Protein AF-A0A0C7JRZ4-F1 (afdb_monomer)

Sequence (72 aa):
MKNSKYLNSLKNGLEIICTIVLVRIVGYFTGFKYSLFEDGLSFKLIIDFSMWIVLYILVSTFIEKIYNLLDR

Mean predicted aligned error: 5.29 Å

Foldseek 3Di:
DVVVVVVVVVLVVVLVVQLVVVLVVVCVVVVQDDDCVPQNPDPSVVVSVVSSVVSSVVSNVVSVVVVVVVVD

pLDDT: mean 87.88, std 9.13, range [52.75, 94.81]

Radius of gyration: 15.46 Å; Cα contacts (8 Å, |Δi|>4): 27; chains: 1; bounding box: 44×21×40 Å

Secondary structure (DSSP, 8-state):
-HHHHHHHHHHHHHHHHHHHHHHHHHHHHH-----HHHH-SSHHHHHHHHHHHHHHHHHHHHHHHHHHHHT-

Organism: Paraclostridium sordellii (NCBI:txid1505)

Structure (mmCIF, N/CA/C/O backbone):
data_AF-A0A0C7JRZ4-F1
#
_entry.id   AF-A0A0C7JRZ4-F1
#
loop_
_atom_site.group_PDB
_atom_site.id
_atom_site.type_symbol
_atom_site.label_atom_id
_atom_site.label_alt_id
_atom_site.label_comp_id
_atom_site.label_asym_id
_atom_site.label_entity_id
_atom_site.label_seq_id
_atom_site.pdbx_PDB_ins_code
_atom_site.Cartn_x
_atom_site.Cartn_y
_atom_site.Cartn_z
_atom_site.occupancy
_atom_site.B_iso_or_equiv
_atom_site.auth_seq_id
_atom_site.auth_comp_id
_atom_site.auth_asym_id
_atom_site.auth_atom_id
_atom_site.pdbx_PDB_model_num
ATOM 1 N N . MET A 1 1 ? -11.997 8.373 26.831 1.00 54.81 1 MET A N 1
ATOM 2 C CA . MET A 1 1 ? -11.027 8.926 25.850 1.00 54.81 1 MET A CA 1
ATOM 3 C C . MET A 1 1 ? -9.816 8.024 25.565 1.00 54.81 1 MET A C 1
ATOM 5 O O . MET A 1 1 ? -9.498 7.850 24.398 1.00 54.81 1 MET A O 1
A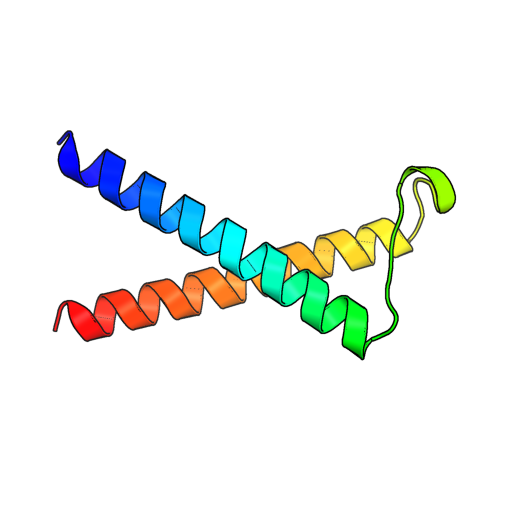TOM 9 N N . LYS A 1 2 ? -9.150 7.416 26.564 1.00 54.50 2 LYS A N 1
ATOM 10 C CA . LYS A 1 2 ? -7.937 6.583 26.354 1.00 54.50 2 LYS A CA 1
ATOM 11 C C . LYS A 1 2 ? -8.163 5.316 25.498 1.00 54.50 2 LYS A C 1
ATOM 13 O O . LYS A 1 2 ? -7.346 5.033 24.629 1.00 54.50 2 LYS A O 1
ATOM 18 N N . ASN A 1 3 ? -9.293 4.620 25.678 1.00 63.47 3 ASN A N 1
ATOM 19 C CA . ASN A 1 3 ? -9.605 3.380 24.941 1.00 63.47 3 ASN A CA 1
ATOM 20 C C . ASN A 1 3 ? -9.837 3.587 23.437 1.00 63.47 3 ASN A C 1
ATOM 22 O O . ASN A 1 3 ? -9.377 2.777 22.641 1.00 63.47 3 ASN A O 1
ATOM 26 N N . SER A 1 4 ? -10.478 4.689 23.035 1.00 71.81 4 SER A N 1
ATOM 27 C CA . SER A 1 4 ? -10.707 5.003 21.613 1.00 71.81 4 SER A CA 1
ATOM 28 C C . SER A 1 4 ? -9.390 5.211 20.855 1.00 71.81 4 SER A C 1
ATOM 30 O O . SER A 1 4 ? -9.227 4.705 19.749 1.00 71.81 4 SER A O 1
ATOM 32 N N . LYS A 1 5 ? -8.402 5.873 21.474 1.00 75.19 5 LYS A N 1
ATOM 33 C CA . LYS A 1 5 ? -7.085 6.083 20.855 1.00 75.19 5 LYS A CA 1
ATOM 34 C C . LYS A 1 5 ? -6.333 4.767 20.631 1.00 75.19 5 LYS A C 1
ATOM 36 O O . LYS A 1 5 ? -5.675 4.612 19.608 1.00 75.19 5 LYS A O 1
ATOM 41 N N . TYR A 1 6 ? -6.443 3.828 21.571 1.00 77.69 6 TYR A N 1
ATOM 42 C CA . TYR A 1 6 ? -5.798 2.519 21.464 1.00 77.69 6 TYR A CA 1
ATOM 43 C C . TYR A 1 6 ? -6.441 1.654 20.373 1.00 77.69 6 TYR A C 1
ATOM 45 O O . TYR A 1 6 ? -5.732 1.118 19.528 1.00 77.69 6 TYR A O 1
ATOM 53 N N . LEU A 1 7 ? -7.776 1.602 20.331 1.00 79.38 7 LEU A N 1
ATOM 54 C CA . LEU A 1 7 ? -8.535 0.926 19.273 1.00 79.38 7 LEU A CA 1
ATOM 55 C C . LEU A 1 7 ? -8.197 1.473 17.881 1.00 79.38 7 LEU A C 1
ATOM 57 O O . LEU A 1 7 ? -7.915 0.697 16.973 1.00 79.38 7 LEU A O 1
ATOM 61 N N . ASN A 1 8 ? -8.132 2.798 17.733 1.00 83.38 8 ASN A N 1
ATOM 62 C CA . ASN A 1 8 ? -7.754 3.429 16.467 1.00 83.38 8 ASN A CA 1
ATOM 63 C C . ASN A 1 8 ? -6.307 3.103 16.071 1.00 83.38 8 ASN A C 1
ATOM 65 O O . ASN A 1 8 ? -6.031 2.821 14.911 1.00 83.38 8 ASN A O 1
ATOM 69 N N . SER A 1 9 ? -5.378 3.088 17.031 1.00 85.12 9 SER A N 1
ATOM 70 C CA . SER A 1 9 ? -3.992 2.692 16.762 1.00 85.12 9 SER A CA 1
ATOM 71 C C . SER A 1 9 ? -3.887 1.233 16.314 1.00 85.12 9 SER A C 1
ATOM 73 O O . SER A 1 9 ? -3.070 0.916 15.452 1.00 85.12 9 SER A O 1
ATOM 75 N N . LEU A 1 10 ? -4.700 0.351 16.895 1.00 85.69 10 LEU A N 1
ATOM 76 C CA . LEU A 1 10 ? -4.717 -1.072 16.571 1.00 85.69 10 LEU A CA 1
ATOM 77 C C . LEU A 1 10 ? -5.334 -1.312 15.187 1.00 85.69 10 LEU A C 1
ATOM 79 O O . LEU A 1 10 ? -4.763 -2.060 14.396 1.00 85.69 10 LEU A O 1
ATOM 83 N N . LYS A 1 11 ? -6.420 -0.599 14.854 1.00 86.56 11 LYS A N 1
ATOM 84 C CA . LYS A 1 11 ? -7.004 -0.569 13.505 1.00 86.56 11 LYS A CA 1
ATOM 85 C C . LYS A 1 11 ? -5.967 -0.135 12.464 1.00 86.56 11 LYS A C 1
ATOM 87 O O . LYS A 1 11 ? -5.754 -0.853 11.494 1.00 86.56 11 LYS A O 1
ATOM 92 N N . ASN A 1 12 ? -5.275 0.981 12.695 1.00 88.88 12 ASN A N 1
ATOM 93 C CA . ASN A 1 12 ? -4.256 1.480 11.767 1.00 88.88 12 ASN A CA 1
ATOM 94 C C . ASN A 1 12 ? -3.103 0.478 11.592 1.00 88.88 12 ASN A C 1
ATOM 96 O O . ASN A 1 12 ? -2.618 0.268 10.484 1.00 88.88 12 ASN A O 1
ATOM 100 N N . GLY A 1 13 ? -2.678 -0.174 12.680 1.00 90.06 13 GLY A N 1
ATOM 101 C CA . GLY A 1 13 ? -1.675 -1.238 12.617 1.00 90.06 13 GLY A CA 1
ATOM 102 C C . GLY A 1 13 ? -2.131 -2.419 11.756 1.00 90.06 13 GLY A C 1
ATOM 103 O O . GLY A 1 13 ? -1.365 -2.901 10.921 1.00 90.06 13 GLY A O 1
ATOM 104 N N . LEU A 1 14 ? -3.388 -2.846 11.911 1.00 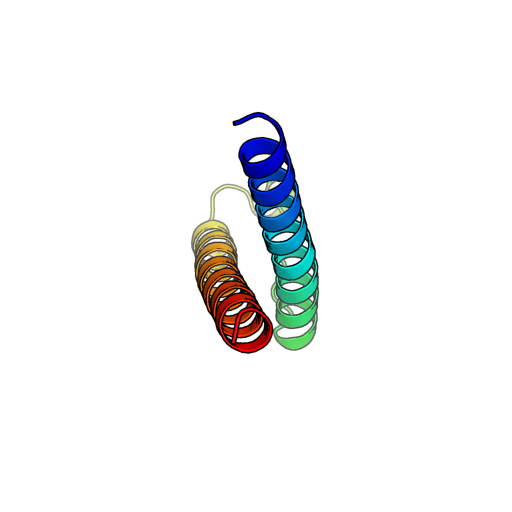90.81 14 LEU A N 1
ATOM 105 C CA . LEU A 1 14 ? -3.986 -3.917 11.112 1.00 90.81 14 LEU A CA 1
ATOM 106 C C . LEU A 1 14 ? -4.042 -3.546 9.623 1.00 90.81 14 LEU A C 1
ATOM 108 O O . LEU A 1 14 ? -3.642 -4.348 8.782 1.00 90.81 14 LEU A O 1
ATOM 112 N N . GLU A 1 15 ? -4.474 -2.325 9.298 1.00 91.25 15 GLU A N 1
ATOM 113 C CA . GLU A 1 15 ? -4.516 -1.821 7.920 1.00 91.25 15 GLU A CA 1
ATOM 114 C C . GLU A 1 15 ? -3.136 -1.875 7.253 1.00 91.25 15 GLU A C 1
ATOM 116 O O . GLU A 1 15 ? -3.010 -2.350 6.122 1.00 91.25 15 GLU A O 1
ATOM 121 N N . ILE A 1 16 ? -2.083 -1.450 7.958 1.00 91.56 16 ILE A N 1
ATOM 122 C CA . ILE A 1 16 ? -0.711 -1.477 7.436 1.00 91.56 16 ILE A CA 1
ATOM 123 C C . ILE A 1 16 ? -0.252 -2.919 7.189 1.00 91.56 16 ILE A C 1
ATOM 125 O O . ILE A 1 16 ? 0.268 -3.218 6.113 1.00 91.56 16 ILE A O 1
ATOM 129 N N . ILE A 1 17 ? -0.467 -3.828 8.148 1.00 93.50 17 ILE A N 1
ATOM 130 C CA . ILE A 1 17 ? -0.068 -5.239 8.018 1.00 93.50 17 ILE A CA 1
ATOM 131 C C . ILE A 1 17 ? -0.787 -5.896 6.834 1.00 93.50 17 ILE A C 1
ATOM 133 O O . ILE A 1 17 ? -0.141 -6.528 5.996 1.00 93.50 17 ILE A O 1
ATOM 137 N N . CYS A 1 18 ? -2.104 -5.712 6.720 1.00 93.31 18 CYS A N 1
ATOM 138 C CA . CYS A 1 18 ? -2.885 -6.233 5.600 1.00 93.31 18 CYS A CA 1
ATOM 139 C C . CYS A 1 18 ? -2.412 -5.661 4.257 1.00 93.31 18 CYS A C 1
ATOM 141 O O . CYS A 1 18 ? -2.275 -6.408 3.288 1.00 93.31 18 CYS A O 1
ATOM 143 N N . THR A 1 19 ? -2.099 -4.364 4.207 1.00 94.12 19 THR A N 1
ATOM 144 C CA . THR A 1 19 ? -1.572 -3.715 2.999 1.00 94.1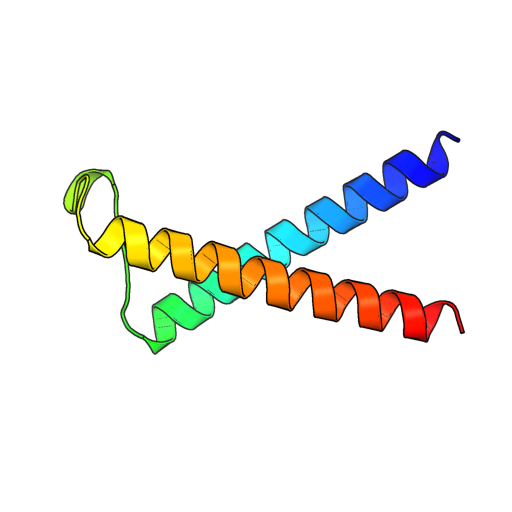2 19 THR A CA 1
ATOM 145 C C . THR A 1 19 ? -0.225 -4.312 2.592 1.00 94.12 19 THR A C 1
ATOM 147 O O . THR A 1 19 ? -0.057 -4.672 1.431 1.00 94.12 19 THR A O 1
ATOM 150 N N . ILE A 1 20 ? 0.706 -4.509 3.535 1.00 93.25 20 ILE A N 1
ATOM 151 C CA . ILE A 1 20 ? 2.008 -5.148 3.270 1.00 93.25 20 ILE A CA 1
ATOM 152 C C . ILE A 1 20 ? 1.817 -6.538 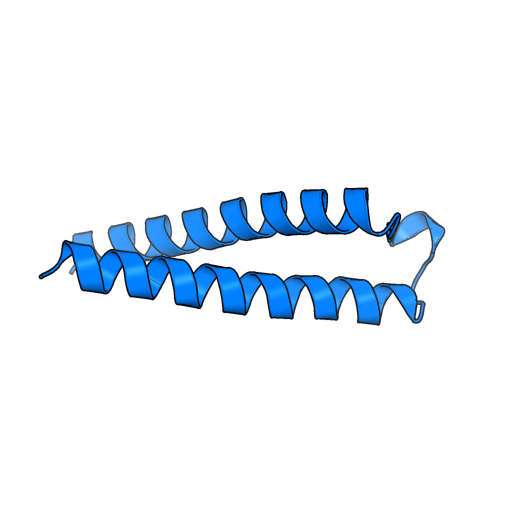2.656 1.00 93.25 20 ILE A C 1
ATOM 154 O O . ILE A 1 20 ? 2.457 -6.869 1.656 1.00 93.25 20 ILE A O 1
ATOM 158 N N . VAL A 1 21 ? 0.941 -7.357 3.245 1.00 94.19 21 VAL A N 1
ATOM 159 C CA . VAL A 1 21 ? 0.672 -8.716 2.757 1.00 94.19 21 VAL A CA 1
ATOM 160 C C . VAL A 1 21 ? 0.108 -8.675 1.337 1.00 94.19 21 VAL A C 1
ATOM 162 O O . VAL A 1 21 ? 0.595 -9.396 0.467 1.00 94.19 21 VAL A O 1
ATOM 165 N N . LEU A 1 22 ? -0.859 -7.796 1.066 1.00 93.88 22 LEU A N 1
ATOM 166 C CA . LEU A 1 22 ? -1.443 -7.657 -0.267 1.00 93.88 22 LEU A CA 1
ATOM 167 C C . LEU A 1 22 ? -0.444 -7.156 -1.305 1.00 93.88 22 LEU A C 1
ATOM 169 O O . LEU A 1 22 ? -0.395 -7.713 -2.397 1.00 93.88 22 LEU A O 1
ATOM 173 N N . VAL A 1 23 ? 0.386 -6.166 -0.974 1.00 93.06 23 VAL A N 1
ATOM 174 C CA . VAL A 1 23 ? 1.446 -5.683 -1.871 1.00 93.06 23 VAL A CA 1
ATOM 175 C C . VAL A 1 23 ? 2.376 -6.833 -2.256 1.00 93.06 23 VAL A C 1
ATOM 177 O O . VAL A 1 23 ? 2.697 -7.003 -3.429 1.00 93.06 23 VAL A O 1
ATOM 180 N N . ARG A 1 24 ? 2.775 -7.678 -1.293 1.00 91.19 24 ARG A N 1
ATOM 181 C CA . ARG A 1 24 ? 3.620 -8.854 -1.565 1.00 91.19 24 ARG A CA 1
ATOM 182 C C . ARG A 1 24 ? 2.928 -9.865 -2.476 1.00 91.19 24 ARG A C 1
ATOM 184 O O . ARG A 1 24 ? 3.576 -10.394 -3.377 1.00 91.19 24 ARG A O 1
ATOM 191 N N . ILE A 1 25 ? 1.636 -10.114 -2.264 1.00 93.56 25 ILE A N 1
ATOM 192 C CA . ILE A 1 25 ? 0.832 -11.013 -3.101 1.00 93.56 25 ILE A CA 1
ATOM 193 C C . ILE A 1 25 ? 0.733 -10.468 -4.531 1.00 93.56 25 ILE A C 1
ATOM 195 O O . ILE A 1 25 ? 1.031 -11.185 -5.485 1.00 93.56 25 ILE A O 1
ATOM 199 N N . VAL A 1 26 ? 0.369 -9.195 -4.696 1.00 92.75 26 VAL A N 1
ATOM 200 C CA . VAL A 1 26 ? 0.248 -8.565 -6.019 1.00 92.75 26 VAL A CA 1
ATOM 201 C C . VAL A 1 26 ? 1.600 -8.526 -6.724 1.00 92.75 26 VAL A C 1
ATOM 203 O O . VAL A 1 26 ? 1.681 -8.890 -7.896 1.00 92.75 26 VAL A O 1
ATOM 206 N N . GLY A 1 27 ? 2.678 -8.170 -6.023 1.00 91.31 27 GLY A N 1
ATOM 207 C CA . GLY A 1 27 ? 4.033 -8.203 -6.574 1.00 91.31 27 GLY A CA 1
ATOM 208 C C . GLY A 1 27 ? 4.454 -9.606 -7.024 1.00 91.31 27 GLY A C 1
ATOM 209 O O . GLY A 1 27 ? 5.071 -9.760 -8.075 1.00 91.31 27 GLY A O 1
ATOM 210 N N . TYR A 1 28 ? 4.063 -10.651 -6.284 1.00 92.50 28 TYR A N 1
ATOM 211 C CA . TYR A 1 28 ? 4.303 -12.040 -6.684 1.00 92.50 28 TYR A CA 1
ATOM 212 C C . TYR A 1 28 ? 3.556 -12.408 -7.975 1.00 92.50 28 TYR A C 1
ATOM 214 O O . TYR A 1 28 ? 4.169 -12.947 -8.892 1.00 92.50 28 TYR A O 1
ATOM 222 N N . PHE A 1 29 ? 2.265 -12.076 -8.080 1.00 94.06 29 PHE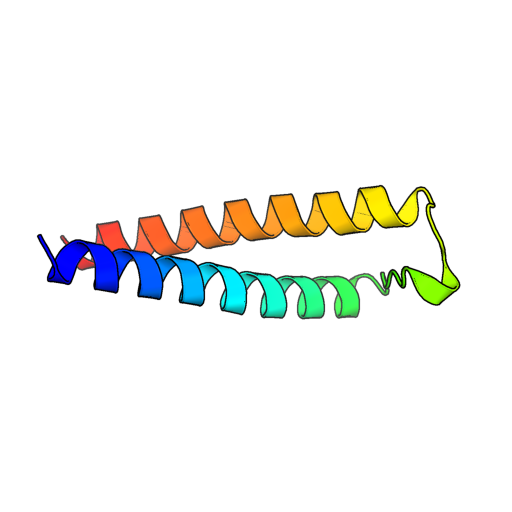 A N 1
ATOM 223 C CA . PHE A 1 29 ? 1.457 -12.402 -9.263 1.00 94.06 29 PHE A CA 1
ATOM 224 C C . PHE A 1 29 ? 1.822 -11.591 -10.508 1.00 94.06 29 PHE A C 1
ATOM 226 O O . PHE A 1 29 ? 1.759 -12.103 -11.621 1.00 94.06 29 PHE A O 1
ATOM 233 N N . THR A 1 30 ? 2.189 -10.324 -10.334 1.00 92.19 30 THR A N 1
ATOM 234 C CA . THR A 1 30 ? 2.535 -9.425 -11.447 1.00 92.19 30 THR A CA 1
ATOM 235 C C . THR A 1 30 ? 3.997 -9.549 -11.875 1.00 92.19 30 THR A C 1
ATOM 237 O O . THR A 1 30 ? 4.377 -9.013 -12.913 1.00 92.19 30 THR A O 1
ATOM 240 N N . GLY A 1 31 ? 4.837 -10.211 -11.071 1.00 90.75 31 GLY A N 1
ATOM 241 C CA . GLY A 1 31 ? 6.292 -10.193 -11.230 1.00 90.75 31 GLY A CA 1
ATOM 242 C C . GLY A 1 31 ? 6.912 -8.818 -10.959 1.00 90.75 31 GLY A C 1
ATOM 243 O O . GLY A 1 31 ? 8.111 -8.634 -11.172 1.00 90.75 31 GLY A O 1
ATOM 244 N N . PHE A 1 32 ? 6.118 -7.849 -10.496 1.00 89.50 32 PHE A N 1
ATOM 245 C CA . PHE A 1 32 ? 6.573 -6.496 -10.246 1.00 89.50 32 PHE A CA 1
ATOM 246 C C . PHE A 1 32 ? 7.333 -6.434 -8.921 1.00 89.50 32 PHE A C 1
ATOM 248 O O . PHE A 1 32 ? 6.806 -6.748 -7.852 1.00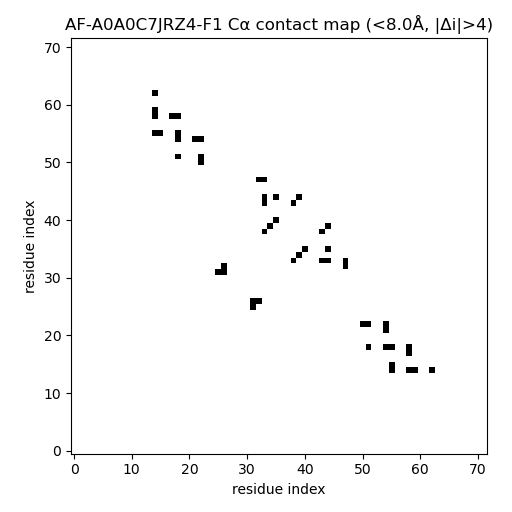 89.50 32 PHE A O 1
ATOM 255 N N . LYS A 1 33 ? 8.595 -6.018 -9.004 1.00 86.31 33 LYS A N 1
ATOM 256 C CA . LYS A 1 33 ? 9.451 -5.729 -7.859 1.00 86.31 33 LYS A CA 1
ATOM 257 C C . LYS A 1 33 ? 10.179 -4.427 -8.133 1.00 86.31 33 LYS A C 1
ATOM 259 O O . LYS A 1 33 ? 10.763 -4.265 -9.202 1.00 86.31 33 LYS A O 1
ATOM 264 N N . TYR A 1 34 ? 10.132 -3.535 -7.158 1.00 88.31 34 TYR A N 1
ATOM 265 C CA . TYR A 1 34 ? 10.897 -2.304 -7.160 1.00 88.31 34 TYR A CA 1
ATOM 266 C C . TYR A 1 34 ? 11.894 -2.322 -5.999 1.00 88.31 34 TYR A C 1
ATOM 268 O O . TYR A 1 34 ? 11.546 -2.698 -4.876 1.00 88.31 34 TYR A O 1
ATOM 276 N N . SER A 1 35 ? 13.133 -1.917 -6.269 1.00 87.69 35 SER A N 1
ATOM 277 C CA . SER A 1 35 ? 14.167 -1.721 -5.254 1.00 87.69 35 SER A CA 1
ATOM 278 C C . SER A 1 35 ? 14.805 -0.347 -5.420 1.00 87.69 35 SER A C 1
ATOM 280 O O . SER A 1 35 ? 15.373 -0.045 -6.463 1.00 87.69 35 SER A O 1
ATOM 282 N N . LEU A 1 36 ? 14.770 0.484 -4.374 1.00 86.75 36 LEU A N 1
ATOM 283 C CA . LEU A 1 36 ? 15.349 1.834 -4.420 1.00 86.75 36 LEU A CA 1
ATOM 284 C C . LEU A 1 36 ? 16.865 1.819 -4.688 1.00 86.75 36 LEU A C 1
ATOM 286 O O . LEU A 1 36 ? 17.384 2.728 -5.329 1.00 86.75 36 LEU A O 1
ATOM 290 N N . PHE A 1 37 ? 17.567 0.783 -4.222 1.00 91.25 37 PHE A N 1
ATOM 291 C CA . PHE A 1 37 ? 19.015 0.651 -4.393 1.00 91.25 37 PHE A CA 1
ATOM 292 C C . PHE A 1 37 ? 19.416 0.091 -5.763 1.00 91.25 37 PHE A C 1
ATOM 294 O O . PHE A 1 37 ? 20.503 0.404 -6.237 1.00 91.25 37 PHE A O 1
ATOM 301 N N . GLU A 1 38 ? 18.560 -0.718 -6.396 1.00 90.06 38 GLU A N 1
ATOM 302 C CA . GLU A 1 38 ? 18.852 -1.326 -7.705 1.00 90.06 38 GLU A CA 1
ATOM 303 C C . GLU A 1 38 ? 18.261 -0.509 -8.863 1.00 90.06 38 GLU A C 1
ATOM 305 O O . GLU A 1 38 ? 18.934 -0.273 -9.861 1.00 90.06 38 GLU A O 1
ATOM 310 N N . ASP A 1 39 ? 17.014 -0.050 -8.729 1.00 88.69 39 ASP A N 1
ATOM 311 C CA . ASP A 1 39 ? 16.276 0.664 -9.776 1.00 88.69 39 ASP A CA 1
ATOM 312 C C . ASP A 1 39 ? 16.378 2.198 -9.660 1.00 88.69 39 ASP A C 1
ATOM 314 O O . ASP A 1 39 ? 16.019 2.906 -10.606 1.00 88.69 39 ASP A O 1
ATOM 318 N N . GLY A 1 40 ? 16.809 2.732 -8.509 1.00 91.06 40 GLY A N 1
ATOM 319 C CA . GLY A 1 40 ? 16.902 4.175 -8.256 1.00 91.06 40 GLY A CA 1
ATOM 320 C C . GLY A 1 40 ? 15.561 4.919 -8.362 1.00 91.06 40 GLY A C 1
ATOM 321 O O . GLY A 1 40 ? 14.480 4.329 -8.296 1.00 91.06 40 GLY A O 1
ATOM 322 N N . LEU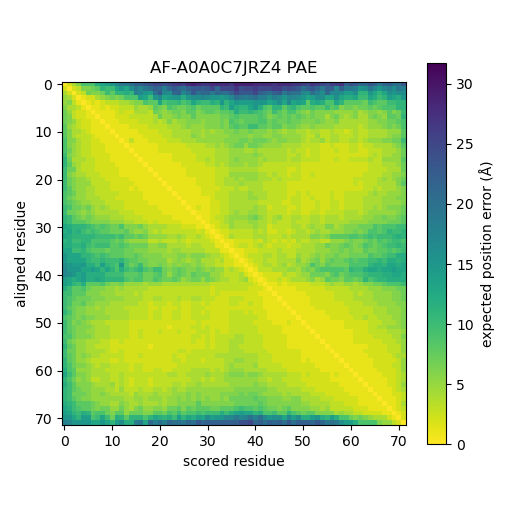 A 1 41 ? 15.610 6.244 -8.540 1.00 88.44 41 LEU A N 1
ATOM 323 C CA . LEU A 1 41 ? 14.424 7.077 -8.790 1.00 88.44 41 LEU A CA 1
ATOM 324 C C . LEU A 1 41 ? 13.946 6.897 -10.242 1.00 88.44 41 LEU A C 1
ATOM 326 O O . LEU A 1 41 ? 14.287 7.681 -11.125 1.00 88.44 41 LEU A O 1
ATOM 330 N N . SER A 1 42 ? 13.168 5.846 -10.494 1.00 90.62 42 SER A N 1
ATOM 331 C CA . SER A 1 42 ? 12.643 5.504 -11.821 1.00 90.62 42 SER A CA 1
ATOM 332 C C . SER A 1 42 ? 11.114 5.514 -11.862 1.00 90.62 42 SER A C 1
ATOM 334 O O . SER A 1 42 ? 10.446 5.550 -10.832 1.00 90.62 42 SER A O 1
ATOM 336 N N . PHE A 1 43 ? 10.527 5.429 -13.061 1.00 88.94 43 PHE A N 1
ATOM 337 C CA . PHE A 1 43 ? 9.069 5.320 -13.227 1.00 88.94 43 PHE A CA 1
ATOM 338 C C . PHE A 1 43 ? 8.471 4.113 -12.478 1.00 88.94 43 PHE A C 1
ATOM 340 O O . PHE A 1 43 ? 7.328 4.166 -12.027 1.00 88.94 43 PHE A O 1
ATOM 347 N N . LYS A 1 44 ? 9.265 3.053 -12.263 1.00 90.56 44 LYS A N 1
ATOM 348 C CA . LYS A 1 44 ? 8.870 1.911 -11.429 1.00 90.56 44 LYS A CA 1
ATOM 349 C C . LYS A 1 44 ? 8.538 2.333 -9.994 1.00 90.56 44 LYS A C 1
ATOM 351 O O . LYS A 1 44 ? 7.595 1.798 -9.431 1.00 90.56 44 LYS A O 1
ATOM 356 N N . LEU A 1 45 ? 9.229 3.326 -9.430 1.00 92.19 45 LEU A N 1
ATOM 357 C CA . LEU A 1 45 ? 8.923 3.848 -8.095 1.00 92.19 45 LEU A CA 1
ATOM 358 C C . LEU A 1 45 ? 7.503 4.422 -8.025 1.00 92.19 45 LEU A C 1
ATOM 360 O O . LEU A 1 45 ? 6.792 4.205 -7.051 1.00 92.19 45 LEU A O 1
ATOM 364 N N . ILE A 1 46 ? 7.079 5.144 -9.067 1.00 92.25 46 ILE A N 1
ATOM 365 C CA . ILE A 1 46 ? 5.739 5.741 -9.132 1.00 92.25 46 ILE A CA 1
ATOM 366 C C . ILE A 1 46 ? 4.681 4.640 -9.186 1.00 92.25 46 ILE A C 1
ATOM 368 O O . ILE A 1 46 ? 3.665 4.738 -8.501 1.00 92.25 46 ILE A O 1
ATOM 372 N N . ILE A 1 47 ? 4.926 3.584 -9.967 1.00 91.69 47 ILE A N 1
ATOM 373 C CA . ILE A 1 47 ? 4.034 2.421 -10.039 1.00 91.69 47 ILE A CA 1
ATOM 374 C C . ILE A 1 47 ? 3.960 1.717 -8.680 1.00 91.69 47 ILE A C 1
ATOM 376 O O . ILE A 1 47 ? 2.859 1.421 -8.221 1.00 91.69 47 ILE A O 1
ATOM 380 N N . ASP A 1 48 ? 5.102 1.494 -8.026 1.00 91.50 48 ASP A N 1
ATOM 381 C CA . ASP A 1 48 ? 5.169 0.858 -6.707 1.00 91.50 48 ASP A CA 1
ATOM 382 C C . ASP A 1 48 ? 4.379 1.667 -5.667 1.00 91.50 48 ASP A C 1
ATOM 384 O O . ASP A 1 48 ? 3.451 1.149 -5.046 1.00 91.50 48 ASP A O 1
ATOM 388 N N . PHE A 1 49 ? 4.639 2.975 -5.567 1.00 92.50 49 PHE A N 1
ATOM 389 C CA . PHE A 1 49 ? 3.883 3.870 -4.688 1.00 92.50 49 PHE A CA 1
ATOM 390 C C . PHE A 1 49 ? 2.388 3.891 -5.006 1.00 92.50 49 PHE A C 1
ATOM 392 O O . PHE A 1 49 ? 1.561 3.853 -4.095 1.00 92.50 49 PHE A O 1
ATOM 399 N N . SER A 1 50 ? 2.024 3.936 -6.288 1.00 93.12 50 SER A N 1
ATOM 400 C CA . SER A 1 50 ? 0.621 3.934 -6.709 1.00 93.12 50 SER A CA 1
ATOM 401 C C . SER A 1 50 ? -0.076 2.637 -6.296 1.00 93.12 50 SER A C 1
ATOM 403 O O . SER A 1 50 ? -1.198 2.679 -5.794 1.00 93.12 50 SER A O 1
ATOM 405 N N . MET A 1 51 ? 0.595 1.489 -6.436 1.00 93.50 51 MET A N 1
ATOM 406 C CA . MET A 1 51 ? 0.080 0.192 -5.996 1.00 93.50 51 MET A CA 1
ATOM 407 C C . MET A 1 51 ? -0.148 0.166 -4.481 1.00 93.50 51 MET A C 1
ATOM 409 O O . MET A 1 51 ? -1.216 -0.249 -4.033 1.00 93.50 51 MET A O 1
ATOM 413 N N . TRP A 1 52 ? 0.815 0.657 -3.698 1.00 93.56 52 TRP A N 1
ATOM 414 C CA . TRP A 1 52 ? 0.680 0.786 -2.247 1.00 93.56 52 TRP A CA 1
ATOM 415 C C . TRP A 1 52 ? -0.530 1.632 -1.843 1.00 93.56 52 TRP A C 1
ATOM 417 O O . TRP A 1 52 ? -1.309 1.207 -0.992 1.00 93.56 52 TRP A O 1
ATOM 427 N N . ILE A 1 53 ? -0.717 2.798 -2.470 1.00 94.25 53 ILE A N 1
ATOM 428 C CA . ILE A 1 53 ? -1.843 3.700 -2.182 1.00 94.25 53 ILE A CA 1
ATOM 429 C C . ILE A 1 53 ? -3.176 3.016 -2.495 1.00 94.25 53 ILE A C 1
ATOM 431 O O . ILE A 1 53 ? -4.081 3.015 -1.660 1.00 94.25 53 ILE A O 1
ATOM 435 N N . VAL A 1 54 ? -3.297 2.406 -3.677 1.00 94.81 54 VAL A N 1
ATOM 436 C CA . VAL A 1 54 ? -4.532 1.729 -4.102 1.00 94.81 54 VAL A CA 1
ATOM 437 C C . VAL A 1 54 ? -4.878 0.580 -3.156 1.00 94.81 54 VAL A C 1
ATOM 439 O O . VAL A 1 54 ? -6.025 0.462 -2.723 1.00 94.81 54 VAL A O 1
ATOM 442 N N . LEU A 1 55 ? -3.893 -0.246 -2.794 1.00 94.69 55 LEU A N 1
ATOM 443 C CA . LEU A 1 55 ? -4.111 -1.370 -1.885 1.00 94.69 55 LEU A CA 1
ATOM 444 C C . LEU A 1 55 ? -4.445 -0.908 -0.467 1.00 94.69 55 LEU A C 1
ATOM 446 O O . LEU A 1 55 ? -5.324 -1.498 0.155 1.00 94.69 55 LEU A O 1
ATOM 450 N N . TYR A 1 56 ? -3.819 0.164 0.020 1.00 93.69 56 TYR A N 1
ATOM 451 C CA . TYR A 1 56 ? -4.142 0.734 1.326 1.00 93.69 56 TYR A CA 1
ATOM 452 C C . TYR A 1 56 ? -5.594 1.222 1.394 1.00 93.69 56 TYR A C 1
ATOM 454 O O . TYR A 1 56 ? -6.322 0.867 2.322 1.00 93.69 56 TYR A O 1
ATOM 462 N N . ILE A 1 57 ? -6.051 1.975 0.385 1.00 94.31 57 ILE A N 1
ATOM 463 C CA . ILE A 1 57 ? -7.443 2.452 0.308 1.00 94.31 57 ILE A CA 1
ATOM 464 C C . ILE A 1 57 ? -8.414 1.266 0.291 1.00 94.31 57 ILE A C 1
ATOM 466 O O . ILE A 1 57 ? -9.420 1.271 1.006 1.00 94.31 57 ILE A O 1
ATOM 470 N N . LEU A 1 58 ? -8.102 0.229 -0.491 1.00 94.31 58 LEU A N 1
ATOM 471 C CA . LEU A 1 58 ? -8.924 -0.975 -0.584 1.00 94.31 58 LEU A CA 1
ATOM 472 C C . LEU A 1 58 ? -9.018 -1.691 0.771 1.00 94.31 58 LEU A C 1
ATOM 474 O O . LEU A 1 58 ? -10.120 -2.000 1.223 1.00 94.31 58 LEU A O 1
ATOM 478 N N . VAL A 1 59 ? -7.889 -1.893 1.452 1.00 93.94 59 VAL A N 1
ATOM 479 C CA . VAL A 1 59 ? -7.832 -2.502 2.790 1.00 93.94 59 VAL A CA 1
ATOM 480 C C . VAL A 1 59 ? -8.619 -1.689 3.812 1.00 93.94 59 VAL A C 1
ATOM 482 O O . VAL A 1 59 ? -9.432 -2.265 4.534 1.00 93.94 59 VAL A O 1
ATOM 485 N N . SER A 1 60 ? -8.423 -0.370 3.856 1.00 91.81 60 SER A N 1
ATOM 486 C CA . SER A 1 60 ? -9.120 0.498 4.810 1.00 91.81 60 SER A CA 1
ATOM 487 C C . SER A 1 60 ? -10.637 0.455 4.595 1.00 91.81 60 SER A C 1
ATOM 489 O O . SER A 1 60 ? -11.387 0.243 5.548 1.00 91.81 60 SER A O 1
ATOM 491 N N . THR A 1 61 ? -11.088 0.494 3.335 1.00 94.06 61 THR A N 1
ATOM 492 C CA . THR A 1 61 ? -12.513 0.362 2.980 1.00 94.06 61 THR A CA 1
ATOM 493 C C . THR A 1 61 ? -13.093 -0.984 3.430 1.00 94.06 61 THR A C 1
ATOM 495 O O . THR A 1 61 ? -14.199 -1.043 3.969 1.00 94.06 61 THR A O 1
ATOM 498 N N . PHE A 1 62 ? -12.359 -2.084 3.226 1.00 91.94 62 PHE A N 1
ATOM 499 C CA . PHE A 1 62 ? -12.795 -3.417 3.654 1.00 91.94 62 PHE A CA 1
ATOM 500 C C . PHE A 1 62 ? -12.879 -3.534 5.175 1.00 91.94 62 PHE A C 1
ATOM 502 O O . PHE A 1 62 ? -13.881 -4.027 5.692 1.00 91.94 62 PHE A O 1
ATOM 509 N N . ILE A 1 63 ? -11.854 -3.069 5.888 1.00 89.50 63 ILE A N 1
ATOM 510 C CA . ILE A 1 63 ? -11.812 -3.108 7.350 1.00 89.50 63 ILE A CA 1
ATOM 511 C C . ILE A 1 63 ? -12.947 -2.265 7.927 1.00 89.50 63 ILE A C 1
ATOM 513 O O . ILE A 1 63 ? -13.690 -2.753 8.773 1.00 89.50 63 ILE A O 1
ATOM 517 N N . GLU A 1 64 ? -13.143 -1.040 7.442 1.00 89.94 64 GLU A N 1
ATOM 518 C CA . GLU A 1 64 ? -14.253 -0.185 7.868 1.00 89.94 64 GLU A CA 1
ATOM 519 C C . GLU A 1 64 ? -15.611 -0.856 7.640 1.00 89.94 64 GLU A C 1
ATOM 521 O O . GLU A 1 64 ? -16.459 -0.868 8.531 1.00 89.94 64 GLU A O 1
ATOM 526 N N . LYS A 1 65 ? -15.802 -1.497 6.484 1.00 90.56 65 LYS A N 1
ATOM 527 C CA . LYS A 1 65 ? -17.039 -2.221 6.190 1.00 90.56 65 LYS A CA 1
ATOM 528 C C . LYS A 1 65 ? -17.261 -3.416 7.120 1.00 90.56 65 LYS A C 1
ATOM 530 O O . LYS A 1 65 ? -18.398 -3.653 7.515 1.00 90.56 65 LYS A O 1
ATOM 535 N N . ILE A 1 66 ? -16.205 -4.142 7.489 1.00 88.25 66 ILE A N 1
ATOM 536 C CA . ILE A 1 66 ? -16.273 -5.238 8.467 1.00 88.25 66 ILE A CA 1
ATOM 537 C C . ILE A 1 66 ? -16.646 -4.701 9.851 1.00 88.25 66 ILE A C 1
ATOM 539 O O . ILE A 1 66 ? -17.544 -5.248 10.483 1.00 88.25 66 ILE A O 1
ATOM 543 N N 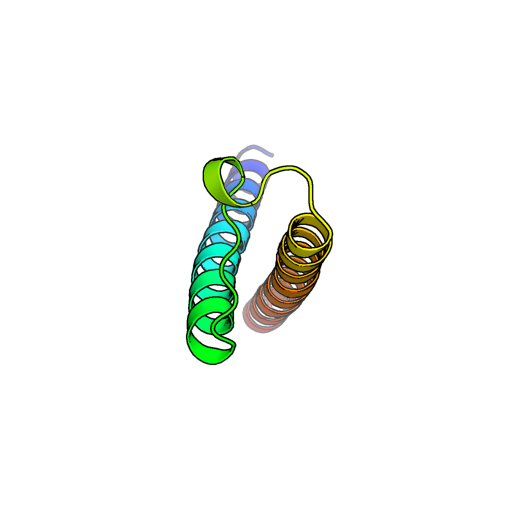. TYR A 1 67 ? -16.018 -3.611 10.300 1.00 85.00 67 TYR A N 1
ATOM 544 C CA . TYR A 1 67 ? -16.372 -2.965 11.566 1.00 85.00 67 TYR A CA 1
ATOM 545 C C . TYR A 1 67 ? -17.842 -2.534 11.585 1.00 85.00 67 TYR A C 1
ATOM 547 O O . TYR A 1 67 ? -18.554 -2.867 12.525 1.00 85.00 67 TYR A O 1
ATOM 555 N N . ASN A 1 68 ? -18.320 -1.886 10.521 1.00 88.06 68 ASN A N 1
ATOM 556 C CA . ASN A 1 68 ? -19.716 -1.452 10.409 1.00 88.06 68 ASN A CA 1
ATOM 557 C C . ASN A 1 68 ? -20.719 -2.618 10.384 1.00 88.06 68 ASN A C 1
ATOM 559 O O . ASN A 1 68 ? -21.878 -2.433 10.741 1.00 88.06 68 ASN A O 1
ATOM 563 N N . LEU A 1 69 ? -20.306 -3.803 9.921 1.00 88.75 69 LEU A N 1
ATOM 564 C CA . LEU A 1 69 ? -21.133 -5.012 9.960 1.00 88.75 69 LEU A CA 1
ATOM 565 C C . LEU A 1 69 ? -21.141 -5.670 11.342 1.00 88.75 69 LEU A C 1
ATOM 567 O O . LEU A 1 69 ? -22.156 -6.243 11.713 1.00 88.75 69 LEU A O 1
ATOM 571 N N . LEU A 1 70 ? -20.024 -5.614 12.070 1.00 82.69 70 LEU A N 1
ATOM 572 C CA . LEU A 1 70 ? -19.880 -6.195 13.409 1.00 82.69 70 LEU A CA 1
ATOM 573 C C . LEU A 1 70 ? -20.495 -5.328 14.515 1.00 82.69 70 LEU A C 1
ATOM 57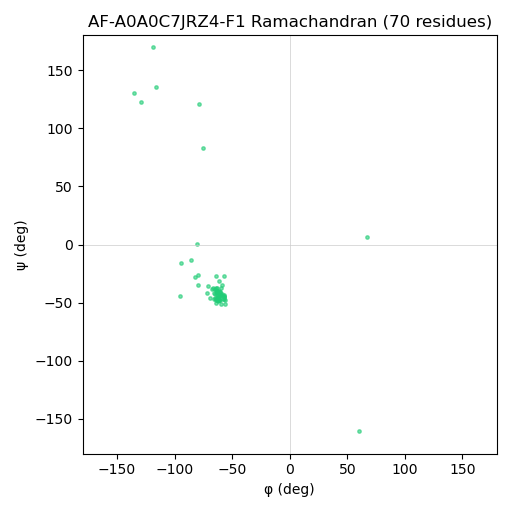5 O O . LEU A 1 70 ? -20.855 -5.859 15.558 1.00 82.69 70 LEU A O 1
ATOM 579 N N . ASP A 1 71 ? -20.589 -4.015 14.302 1.00 71.56 71 ASP A N 1
ATOM 580 C CA . ASP A 1 71 ? -21.231 -3.063 15.224 1.00 71.56 71 ASP A CA 1
ATOM 581 C C . ASP A 1 71 ? -22.770 -3.037 15.086 1.00 71.56 71 ASP A C 1
ATOM 583 O O . ASP A 1 71 ? -23.452 -2.268 15.761 1.00 71.56 71 ASP A O 1
ATOM 587 N N . ARG A 1 72 ? -23.324 -3.859 14.186 1.00 52.75 72 ARG A N 1
ATOM 588 C CA . ARG A 1 72 ? -24.755 -3.963 13.883 1.00 52.75 72 ARG A CA 1
ATOM 589 C C . ARG A 1 72 ? -25.384 -5.179 14.550 1.00 52.75 72 ARG A C 1
ATOM 591 O O . ARG A 1 72 ? -26.556 -5.049 14.966 1.00 52.75 72 ARG A O 1
#

Solvent-accessible surface area (backbone atoms only — not comparable to full-atom values): 4129 Å² total; per-residue (Å²): 117,73,66,61,57,52,53,52,52,51,50,53,51,49,38,52,54,54,28,55,52,49,52,53,51,50,26,63,76,68,68,55,80,82,44,68,90,81,62,43,99,38,75,57,51,56,51,52,52,50,49,51,52,54,44,37,54,52,40,46,54,51,52,52,51,50,50,61,60,73,78,103